Protein AF-A0A448MLQ8-F1 (afdb_monomer)

Nearest PDB structures (foldseek):
  1ut7-assembly1_A  TM=3.593E-01  e=8.955E+00  Arabidopsis thaliana

pLDDT: mean 93.34, std 4.66, range [76.31, 97.5]

Secondary structure (DSSP, 8-state):
-TTT--TT--------GGGHHHHHHHHHHTT----------PPPTT--S----

Sequence (53 aa):
MYRTFNCGVGMVIALPQNQVETALALLKQAGENAWLIGHIEQATDGEEQVVIQ

Radius of gyration: 13.45 Å; Cα contacts (8 Å, |Δi|>4): 13; chains: 1; bounding box: 24×29×34 Å

Structure (mmCIF, N/CA/C/O backbone):
data_AF-A0A448MLQ8-F1
#
_entry.id   AF-A0A448MLQ8-F1
#
loop_
_atom_site.group_PDB
_atom_site.id
_atom_site.type_symbol
_atom_site.label_atom_id
_atom_site.label_alt_id
_atom_site.label_comp_id
_atom_site.label_asym_id
_atom_site.label_entity_id
_atom_site.label_seq_id
_atom_site.pdbx_PDB_ins_code
_atom_site.Cartn_x
_atom_site.Cartn_y
_atom_site.Cartn_z
_atom_site.occupancy
_atom_site.B_iso_or_equiv
_atom_site.auth_seq_id
_atom_site.auth_comp_id
_atom_site.auth_asym_id
_atom_site.auth_atom_id
_atom_site.pdbx_PDB_model_num
ATOM 1 N N . MET A 1 1 ? -8.240 16.205 4.531 1.00 76.56 1 MET A N 1
ATOM 2 C CA . MET A 1 1 ? -7.419 15.791 3.370 1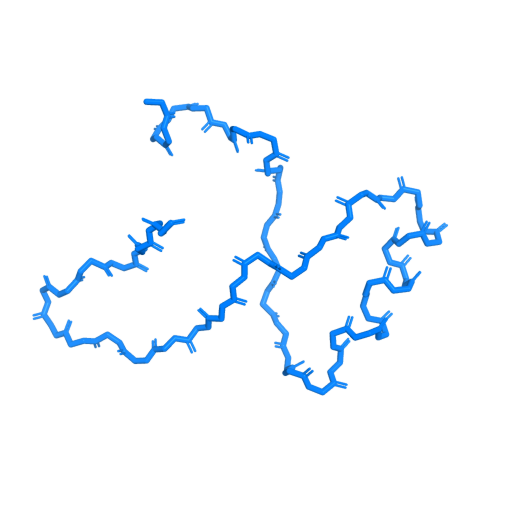.00 76.56 1 MET A CA 1
ATOM 3 C C . MET A 1 1 ? -7.493 14.285 3.144 1.00 76.56 1 MET A C 1
ATOM 5 O O . MET A 1 1 ? -8.044 13.907 2.128 1.00 76.56 1 MET A O 1
ATOM 9 N N . TYR A 1 2 ? -7.085 13.436 4.097 1.00 83.88 2 TYR A N 1
ATOM 10 C CA . TYR A 1 2 ? -7.083 11.961 3.956 1.00 83.88 2 TYR A CA 1
ATOM 11 C C . TYR A 1 2 ? -8.445 11.272 3.750 1.00 83.88 2 TYR A C 1
ATOM 13 O O . TYR A 1 2 ? -8.495 10.095 3.424 1.00 83.88 2 TYR A O 1
ATOM 21 N N . ARG A 1 3 ? -9.558 11.990 3.940 1.00 85.31 3 ARG A N 1
ATOM 22 C CA . ARG A 1 3 ? -10.923 11.488 3.694 1.00 85.31 3 ARG A CA 1
ATOM 23 C C . ARG A 1 3 ? -11.536 12.028 2.392 1.00 85.31 3 ARG A C 1
ATOM 25 O O . ARG A 1 3 ? -12.725 11.855 2.160 1.00 85.31 3 ARG A O 1
ATOM 32 N N . THR A 1 4 ? -10.753 12.742 1.580 1.00 87.88 4 THR A N 1
ATOM 33 C CA . THR A 1 4 ? -11.237 13.433 0.365 1.00 87.88 4 THR A CA 1
ATOM 34 C C . THR A 1 4 ? -10.246 13.323 -0.792 1.00 87.88 4 THR A C 1
ATOM 36 O O . THR A 1 4 ? -10.652 13.126 -1.930 1.00 87.88 4 THR A O 1
ATOM 39 N N . PHE A 1 5 ? -8.949 13.426 -0.504 1.00 93.19 5 PHE A N 1
ATOM 40 C CA . PHE A 1 5 ? -7.864 13.247 -1.460 1.00 93.19 5 PHE A CA 1
ATOM 41 C C . PHE A 1 5 ? -7.134 11.939 -1.175 1.00 93.19 5 PHE A C 1
ATOM 43 O O . PHE A 1 5 ? -6.989 11.541 -0.022 1.00 93.19 5 PHE A O 1
ATOM 50 N N . ASN A 1 6 ? -6.628 11.313 -2.233 1.00 90.31 6 ASN A N 1
ATOM 51 C CA . ASN A 1 6 ? -5.853 10.076 -2.146 1.00 90.31 6 ASN A C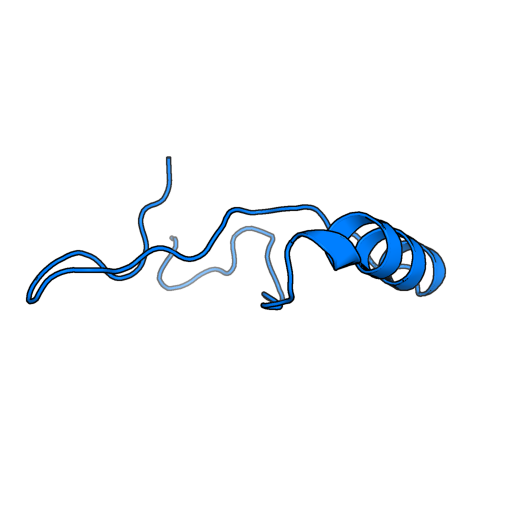A 1
ATOM 52 C C . ASN A 1 6 ? -4.411 10.285 -1.641 1.00 90.31 6 ASN A C 1
ATOM 54 O O . ASN A 1 6 ? -3.718 9.319 -1.343 1.00 90.31 6 ASN A O 1
ATOM 58 N N . CYS A 1 7 ? -3.952 11.539 -1.562 1.00 91.62 7 CYS A N 1
ATOM 59 C CA . CYS A 1 7 ? -2.622 11.919 -1.084 1.00 91.62 7 CYS A CA 1
ATOM 60 C C . CYS A 1 7 ? -1.466 11.134 -1.743 1.00 91.62 7 CYS A C 1
ATOM 62 O O . CYS A 1 7 ? -0.464 10.855 -1.092 1.00 91.62 7 CYS A O 1
ATOM 64 N N . GLY A 1 8 ? -1.594 10.784 -3.029 1.00 91.75 8 GLY A N 1
ATOM 65 C CA . GLY A 1 8 ? -0.560 10.054 -3.776 1.00 91.75 8 GLY A CA 1
ATOM 66 C C . GLY A 1 8 ? -0.683 8.528 -3.738 1.00 91.75 8 GLY A C 1
ATOM 67 O O . GLY A 1 8 ? 0.109 7.854 -4.388 1.00 91.75 8 GLY A O 1
ATOM 68 N N . VAL A 1 9 ? -1.687 7.974 -3.048 1.00 93.38 9 VAL A N 1
ATOM 69 C CA . VAL A 1 9 ? -1.961 6.528 -3.001 1.00 93.38 9 VAL A CA 1
ATOM 70 C C . VAL A 1 9 ? -3.240 6.220 -3.776 1.00 93.38 9 VAL A C 1
ATOM 72 O O . VAL A 1 9 ? -4.344 6.352 -3.258 1.00 93.38 9 VAL A O 1
ATOM 75 N N . GLY A 1 10 ? -3.106 5.825 -5.043 1.00 94.06 10 GLY A N 1
ATOM 76 C CA . GLY A 1 10 ? -4.258 5.511 -5.901 1.00 94.06 10 GLY A CA 1
ATOM 77 C C . GLY A 1 10 ? -4.910 4.154 -5.614 1.00 94.06 10 GLY A C 1
ATOM 78 O O . GLY A 1 10 ? -6.094 3.976 -5.890 1.00 94.06 10 GLY A O 1
ATOM 79 N N . MET A 1 11 ? -4.147 3.205 -5.065 1.00 95.75 11 MET A N 1
ATOM 80 C CA . MET A 1 11 ? -4.578 1.830 -4.813 1.00 95.75 11 MET A CA 1
ATOM 81 C C . MET A 1 11 ? -3.807 1.233 -3.630 1.00 95.75 11 MET A C 1
ATOM 83 O O . MET A 1 11 ? -2.626 1.525 -3.453 1.00 95.75 11 MET A O 1
ATOM 87 N N . VAL A 1 12 ? -4.469 0.375 -2.847 1.00 95.50 12 VAL A N 1
ATOM 88 C CA . VAL A 1 12 ? -3.860 -0.415 -1.765 1.00 95.50 12 VAL A CA 1
ATOM 89 C C . VAL A 1 12 ? -4.129 -1.892 -2.034 1.00 95.50 12 VAL A C 1
ATOM 91 O O . VAL A 1 12 ? -5.253 -2.265 -2.365 1.00 95.50 12 VAL A O 1
ATOM 94 N N . ILE A 1 13 ? -3.098 -2.727 -1.901 1.00 96.06 13 ILE A N 1
ATOM 95 C CA . ILE A 1 13 ? -3.163 -4.170 -2.152 1.00 96.06 13 ILE A CA 1
ATOM 96 C C . ILE A 1 13 ? -2.722 -4.900 -0.882 1.00 96.06 13 ILE A C 1
ATOM 98 O O . ILE A 1 13 ? -1.646 -4.625 -0.354 1.00 96.06 13 ILE A O 1
ATOM 102 N N . ALA A 1 14 ? -3.537 -5.845 -0.412 1.00 97.00 14 ALA A N 1
ATOM 103 C CA . ALA A 1 14 ? -3.191 -6.735 0.691 1.00 97.00 14 ALA A CA 1
ATOM 104 C C . ALA A 1 14 ? -2.655 -8.065 0.143 1.00 97.00 14 ALA A C 1
ATOM 106 O O . ALA A 1 14 ? -3.294 -8.696 -0.700 1.00 97.00 14 ALA A O 1
ATOM 107 N N . LEU A 1 15 ? -1.488 -8.494 0.624 1.00 96.62 15 LEU A N 1
ATOM 108 C CA . LEU A 1 15 ? -0.851 -9.755 0.239 1.00 96.62 15 LEU A CA 1
ATOM 109 C C . LEU A 1 15 ? -0.029 -10.343 1.401 1.00 96.62 15 LEU A C 1
ATOM 111 O O . LEU A 1 15 ? 0.297 -9.617 2.343 1.00 96.62 15 LEU A O 1
ATOM 115 N N . PRO A 1 16 ? 0.331 -11.640 1.354 1.00 97.19 16 PRO A N 1
ATOM 116 C CA . PRO A 1 16 ? 1.226 -12.243 2.337 1.00 97.19 16 PRO A CA 1
ATOM 1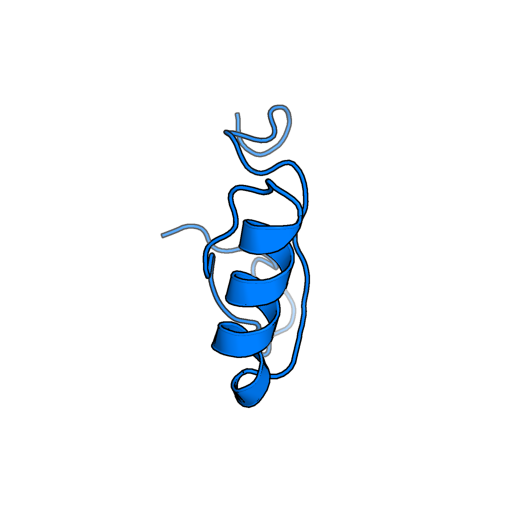17 C C . PRO A 1 16 ? 2.582 -11.528 2.413 1.00 97.19 16 PRO A C 1
ATOM 119 O O . PRO A 1 16 ? 3.178 -11.201 1.388 1.00 97.19 16 PRO A O 1
ATOM 122 N N . GLN A 1 17 ? 3.119 -11.351 3.624 1.00 95.44 17 GLN A N 1
ATOM 123 C CA . GLN A 1 17 ? 4.373 -10.615 3.846 1.00 95.44 17 GLN A CA 1
ATOM 124 C C . GLN A 1 17 ? 5.566 -11.196 3.066 1.00 95.44 17 GLN A C 1
ATOM 126 O O . GLN A 1 17 ? 6.437 -10.459 2.611 1.00 95.44 17 GLN A O 1
ATOM 131 N N . ASN A 1 18 ? 5.590 -12.513 2.855 1.00 96.94 18 ASN A N 1
ATOM 132 C CA . ASN A 1 18 ? 6.650 -13.188 2.104 1.00 96.94 18 ASN A CA 1
ATOM 133 C C . ASN A 1 18 ? 6.593 -12.957 0.581 1.00 96.94 18 ASN A C 1
ATOM 135 O O . ASN A 1 18 ? 7.510 -13.377 -0.117 1.00 96.94 18 ASN A O 1
ATOM 139 N N . GLN A 1 19 ? 5.548 -12.311 0.057 1.00 97.31 19 GLN A N 1
ATOM 140 C CA . GLN A 1 19 ? 5.398 -12.006 -1.371 1.00 97.31 19 GLN A CA 1
ATOM 141 C C . GLN A 1 19 ? 5.655 -10.528 -1.704 1.00 97.31 19 GLN A C 1
ATOM 143 O O . GLN A 1 19 ? 5.560 -10.145 -2.871 1.00 97.31 19 GLN A O 1
ATOM 148 N N . VAL A 1 20 ? 6.003 -9.694 -0.714 1.00 96.75 20 VAL A N 1
ATOM 149 C CA . VAL A 1 20 ? 6.184 -8.240 -0.890 1.00 96.75 20 VAL A CA 1
ATOM 150 C C . VAL A 1 20 ? 7.212 -7.920 -1.973 1.00 96.75 20 VAL A C 1
ATOM 152 O O . VAL A 1 20 ? 6.914 -7.155 -2.885 1.00 96.75 20 VAL A O 1
ATOM 155 N N . GLU A 1 21 ? 8.394 -8.534 -1.935 1.00 96.62 21 GLU A N 1
ATOM 156 C CA . GLU A 1 21 ? 9.453 -8.248 -2.913 1.00 96.62 21 GLU A CA 1
ATOM 157 C C . GLU A 1 21 ? 9.050 -8.637 -4.340 1.00 96.62 21 GLU A C 1
ATOM 159 O O . GLU A 1 21 ? 9.276 -7.879 -5.285 1.00 96.62 21 GLU A O 1
ATOM 164 N N . THR A 1 22 ? 8.400 -9.793 -4.499 1.00 97.31 22 THR A N 1
ATOM 165 C CA . THR A 1 22 ? 7.894 -10.256 -5.796 1.00 97.31 22 THR A CA 1
ATOM 166 C C . THR A 1 22 ? 6.824 -9.314 -6.342 1.00 97.31 22 THR A C 1
ATOM 168 O O . THR A 1 22 ? 6.874 -8.948 -7.516 1.00 97.31 22 THR A O 1
ATOM 171 N N . ALA A 1 23 ? 5.887 -8.879 -5.496 1.00 97.31 23 ALA A N 1
ATOM 172 C CA . ALA A 1 23 ? 4.835 -7.945 -5.882 1.00 97.31 23 ALA A CA 1
ATOM 173 C C . ALA A 1 23 ? 5.407 -6.579 -6.288 1.00 97.31 23 ALA A C 1
ATOM 175 O O . ALA A 1 23 ? 5.043 -6.050 -7.337 1.00 97.31 23 ALA A O 1
ATOM 176 N N . LEU A 1 24 ? 6.352 -6.033 -5.515 1.00 96.88 24 LEU A N 1
ATOM 177 C CA . LEU A 1 24 ? 7.013 -4.765 -5.835 1.00 96.88 24 LEU A CA 1
ATOM 178 C C . LEU A 1 24 ? 7.797 -4.843 -7.150 1.00 96.88 24 LEU A C 1
ATOM 180 O O . LEU A 1 24 ? 7.735 -3.914 -7.956 1.00 96.88 24 LEU A O 1
ATOM 184 N N . ALA A 1 25 ? 8.500 -5.951 -7.401 1.00 97.31 25 ALA A N 1
ATOM 185 C CA . ALA A 1 25 ? 9.217 -6.158 -8.656 1.00 97.31 25 ALA A CA 1
ATOM 186 C C . ALA A 1 25 ? 8.262 -6.200 -9.859 1.00 97.31 25 ALA A C 1
ATOM 188 O O . ALA A 1 25 ? 8.535 -5.557 -10.874 1.00 97.31 25 ALA A O 1
ATOM 189 N N . LEU A 1 26 ? 7.134 -6.905 -9.736 1.00 97.50 26 LEU A N 1
ATOM 190 C CA . LEU A 1 26 ? 6.120 -6.999 -10.787 1.00 97.50 26 LEU A CA 1
ATOM 191 C C . LEU A 1 26 ? 5.465 -5.642 -11.072 1.00 97.50 26 LEU A C 1
ATOM 193 O O . LEU A 1 26 ? 5.360 -5.244 -12.230 1.00 97.50 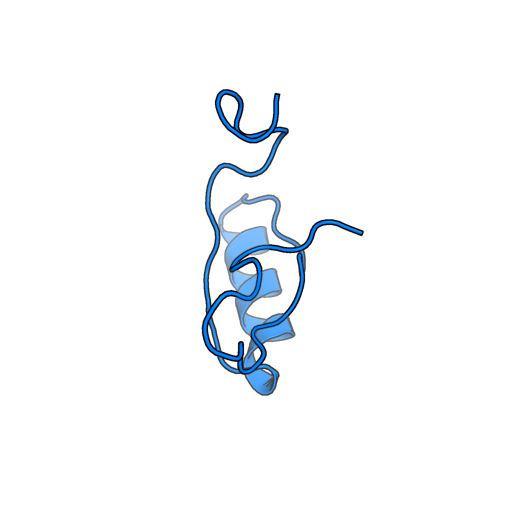26 LEU A O 1
ATOM 197 N N . LEU A 1 27 ? 5.084 -4.903 -10.029 1.00 96.56 27 LEU A N 1
ATOM 198 C CA . LEU A 1 27 ? 4.489 -3.571 -10.167 1.00 96.56 27 LEU A CA 1
ATOM 199 C C . LEU A 1 27 ? 5.471 -2.592 -10.819 1.00 96.56 27 LEU A C 1
ATOM 201 O O . LEU A 1 27 ? 5.113 -1.891 -11.763 1.00 96.56 27 LEU A O 1
ATOM 205 N N . LYS A 1 28 ? 6.744 -2.622 -10.413 1.00 96.31 28 LYS A N 1
ATOM 206 C CA . LYS A 1 28 ? 7.790 -1.808 -11.042 1.00 96.31 28 LYS A CA 1
ATOM 207 C C . LYS A 1 28 ? 7.991 -2.157 -12.519 1.00 96.31 28 LYS A C 1
ATOM 209 O O . LYS A 1 28 ? 8.185 -1.256 -13.331 1.00 96.31 28 LYS A O 1
ATOM 214 N N . GLN A 1 29 ? 7.947 -3.440 -12.885 1.00 97.31 29 GLN A N 1
ATOM 215 C CA . GLN A 1 29 ? 8.022 -3.871 -14.288 1.00 97.31 29 GLN A CA 1
ATOM 216 C C . GLN A 1 29 ? 6.811 -3.409 -15.105 1.00 97.31 29 GLN A C 1
ATOM 218 O O . GLN A 1 29 ? 6.966 -3.080 -16.278 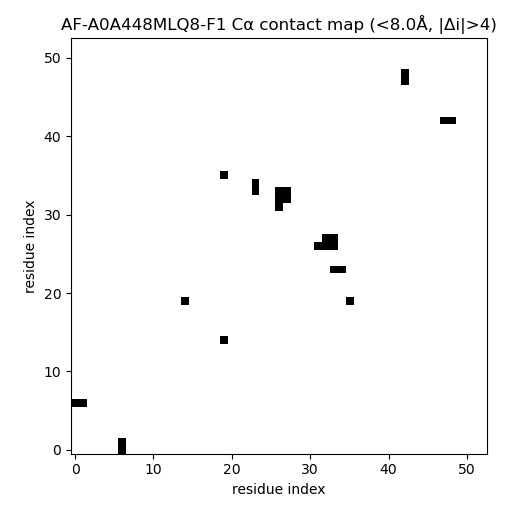1.00 97.31 29 GLN A O 1
ATOM 223 N N . ALA A 1 30 ? 5.633 -3.336 -14.486 1.00 96.56 30 ALA A N 1
ATOM 224 C CA . ALA A 1 30 ? 4.426 -2.791 -15.100 1.00 96.56 30 ALA A CA 1
ATOM 225 C C . ALA A 1 30 ? 4.442 -1.252 -15.238 1.00 96.56 30 ALA A C 1
ATOM 227 O O . ALA A 1 30 ? 3.533 -0.691 -15.841 1.00 96.56 30 ALA A O 1
ATOM 228 N N . GLY A 1 31 ? 5.475 -0.571 -14.725 1.00 96.25 31 GLY A N 1
ATOM 229 C CA . GLY A 1 31 ? 5.595 0.889 -14.754 1.00 96.25 31 GLY A CA 1
ATOM 230 C C . GLY A 1 31 ? 4.924 1.597 -13.575 1.00 96.25 31 GLY A C 1
ATOM 231 O O . GLY A 1 31 ? 4.856 2.824 -13.567 1.00 96.25 31 GLY A O 1
ATOM 232 N N . GLU A 1 32 ? 4.463 0.847 -12.575 1.00 96.31 32 GLU A N 1
ATOM 233 C CA 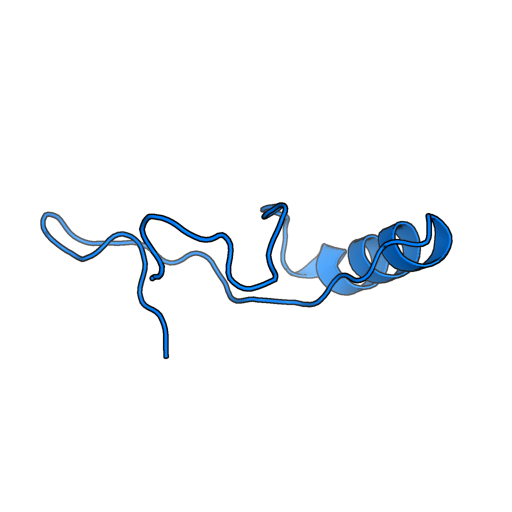. GLU A 1 32 ? 3.815 1.393 -11.386 1.00 96.31 32 GLU A CA 1
ATOM 234 C C . GLU A 1 32 ? 4.836 1.823 -10.326 1.00 96.31 32 GLU A C 1
ATOM 236 O O . GLU A 1 32 ? 5.907 1.227 -10.166 1.00 96.31 32 GLU A O 1
ATOM 241 N N . ASN A 1 33 ? 4.474 2.844 -9.547 1.00 93.50 33 ASN A N 1
ATOM 242 C CA . ASN A 1 33 ? 5.241 3.281 -8.383 1.00 93.50 33 ASN A CA 1
ATOM 243 C C . ASN A 1 33 ? 4.609 2.724 -7.099 1.00 93.50 33 ASN A C 1
ATOM 245 O O . ASN A 1 33 ? 3.691 3.325 -6.544 1.00 93.50 33 ASN A O 1
ATOM 249 N N . ALA A 1 34 ? 5.095 1.566 -6.649 1.00 96.25 34 ALA A N 1
ATOM 250 C CA . ALA A 1 34 ? 4.588 0.866 -5.472 1.00 96.25 34 ALA A CA 1
ATOM 251 C C . ALA A 1 34 ? 5.634 0.794 -4.351 1.00 96.25 34 ALA A C 1
ATOM 253 O O . ALA A 1 34 ? 6.830 0.638 -4.604 1.00 96.25 34 ALA A O 1
ATOM 254 N N . TRP A 1 35 ? 5.170 0.858 -3.103 1.00 95.44 35 TRP A N 1
ATOM 255 C CA . TRP A 1 35 ? 5.982 0.679 -1.900 1.00 95.44 35 TRP A CA 1
ATOM 256 C C . TRP A 1 35 ? 5.167 -0.015 -0.804 1.00 95.44 35 TRP A C 1
ATOM 258 O O . TRP A 1 35 ? 3.936 -0.050 -0.852 1.00 95.44 35 TRP A O 1
ATOM 268 N N . LEU A 1 36 ? 5.853 -0.574 0.196 1.00 95.75 36 LEU A N 1
ATOM 269 C CA . LEU A 1 36 ? 5.192 -1.109 1.382 1.00 95.75 36 LEU A CA 1
ATOM 270 C C . LEU A 1 36 ? 4.682 0.056 2.240 1.00 95.75 36 LEU A C 1
ATOM 272 O O . LEU A 1 36 ? 5.477 0.769 2.846 1.00 95.75 36 LEU A O 1
ATOM 276 N N . ILE A 1 37 ? 3.363 0.254 2.264 1.00 94.75 37 ILE A N 1
ATOM 277 C CA . ILE A 1 37 ? 2.726 1.356 3.001 1.00 94.75 37 ILE A CA 1
ATOM 278 C C . ILE A 1 37 ? 2.470 1.030 4.481 1.00 94.75 37 ILE A C 1
ATOM 280 O O . ILE A 1 37 ? 2.357 1.940 5.29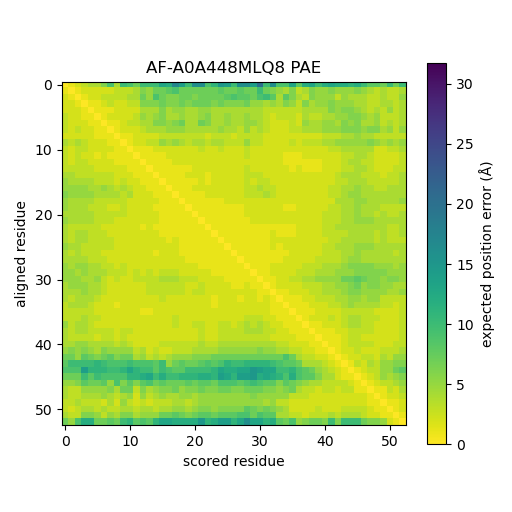3 1.00 94.75 37 ILE A O 1
ATOM 284 N N . GLY A 1 38 ? 2.387 -0.256 4.832 1.00 95.19 38 GLY A N 1
ATOM 285 C CA . GLY A 1 38 ? 2.105 -0.716 6.190 1.00 95.19 38 GLY A CA 1
ATOM 286 C C . GLY A 1 38 ? 1.743 -2.199 6.226 1.00 95.19 38 GLY A C 1
ATOM 287 O O . GLY A 1 38 ? 2.039 -2.946 5.290 1.00 95.19 38 GLY A O 1
ATOM 288 N N . HIS A 1 39 ? 1.080 -2.615 7.299 1.00 95.12 39 HIS A N 1
ATOM 289 C CA . HIS A 1 39 ? 0.643 -3.989 7.539 1.00 95.12 39 HIS A CA 1
ATOM 290 C C . HIS A 1 39 ? -0.758 -4.020 8.160 1.00 95.12 39 HIS A C 1
ATOM 292 O O . HIS A 1 39 ? -1.282 -2.999 8.595 1.00 95.12 39 HIS A O 1
ATOM 298 N N . ILE A 1 40 ? -1.382 -5.199 8.153 1.00 94.69 40 ILE A N 1
ATOM 299 C CA . ILE A 1 40 ? -2.708 -5.425 8.741 1.00 94.69 40 ILE A CA 1
ATOM 300 C C . ILE A 1 40 ? -2.520 -6.060 10.119 1.00 94.69 40 ILE A C 1
ATOM 302 O O . ILE A 1 40 ? -1.812 -7.060 10.244 1.00 94.69 40 ILE A O 1
ATOM 306 N N . GLU A 1 41 ? -3.189 -5.507 11.126 1.00 93.69 41 GLU A N 1
ATOM 307 C CA . GLU A 1 41 ? -3.234 -6.033 12.492 1.00 93.69 41 GLU A CA 1
ATOM 308 C C . GLU A 1 41 ? -4.675 -6.340 12.910 1.00 93.69 41 GLU A C 1
ATOM 310 O O . GLU A 1 41 ? -5.635 -5.929 12.254 1.00 93.69 41 GLU A O 1
ATOM 315 N N . GLN A 1 42 ? -4.832 -7.097 13.998 1.00 94.25 42 GLN A N 1
ATOM 316 C CA . GLN A 1 42 ? -6.142 -7.248 14.627 1.00 94.25 42 GLN A CA 1
ATOM 317 C C . GLN A 1 42 ? -6.529 -5.931 15.298 1.00 94.25 42 GLN A C 1
ATOM 319 O O . GLN A 1 42 ? -5.761 -5.411 16.101 1.00 94.25 42 GLN A O 1
ATOM 324 N N . ALA A 1 43 ? -7.730 -5.442 14.997 1.00 93.31 43 ALA A N 1
ATOM 325 C CA . ALA A 1 43 ? -8.350 -4.334 15.711 1.00 93.31 43 ALA A CA 1
ATOM 326 C C . ALA A 1 43 ? -9.342 -4.876 16.749 1.00 93.31 43 ALA A C 1
ATOM 328 O O . ALA A 1 43 ? -10.058 -5.846 16.475 1.00 93.31 43 ALA A O 1
ATOM 329 N N . THR A 1 44 ? -9.400 -4.253 17.924 1.00 93.62 44 THR A N 1
ATOM 330 C CA . THR A 1 44 ? -10.466 -4.503 18.906 1.00 93.62 44 THR A CA 1
ATOM 331 C C . THR A 1 44 ? -11.716 -3.670 18.596 1.00 93.62 44 THR A C 1
ATOM 333 O O . THR A 1 44 ? -11.686 -2.735 17.791 1.00 93.62 44 THR A O 1
ATOM 336 N N . ASP A 1 45 ? -12.857 -4.025 19.196 1.00 91.31 45 ASP A N 1
ATOM 337 C CA . ASP A 1 45 ? -14.114 -3.312 18.954 1.00 91.31 45 ASP A CA 1
ATOM 338 C C . ASP A 1 45 ? -14.008 -1.835 19.363 1.00 91.31 45 ASP A C 1
ATOM 340 O O . ASP A 1 45 ? -13.748 -1.500 20.519 1.00 91.31 45 ASP A O 1
ATOM 344 N N . GLY A 1 46 ? -14.265 -0.946 18.402 1.00 88.94 46 GLY A N 1
ATOM 345 C CA . GLY A 1 46 ? -14.195 0.504 18.592 1.00 88.94 46 GLY A CA 1
ATOM 346 C C . GLY A 1 46 ? -12.829 1.126 18.298 1.00 88.94 46 GLY A C 1
ATOM 347 O O . GLY A 1 46 ? -12.716 2.350 18.362 1.00 88.94 46 GLY A O 1
ATOM 348 N N . GLU A 1 47 ? -11.816 0.334 17.937 1.00 90.56 47 GLU A N 1
ATOM 349 C CA . GLU A 1 47 ? -10.536 0.865 17.466 1.00 90.56 47 GLU A CA 1
ATOM 350 C C . GLU A 1 47 ? -10.625 1.422 16.041 1.00 90.56 47 GLU A C 1
ATOM 352 O O . GLU A 1 47 ? -11.385 0.955 15.180 1.00 90.56 47 GLU A O 1
ATOM 357 N N . GLU A 1 48 ? -9.805 2.444 15.794 1.00 89.44 48 GLU A N 1
ATOM 358 C CA . GLU A 1 48 ? -9.657 3.047 14.476 1.00 89.44 48 GLU A CA 1
ATOM 359 C C . GLU A 1 48 ? -9.142 2.004 13.481 1.00 89.44 48 GLU A C 1
ATOM 361 O O . GLU A 1 48 ? -8.073 1.423 13.644 1.00 89.44 48 GLU A O 1
ATOM 366 N N . GLN A 1 49 ? -9.900 1.797 12.406 1.00 91.56 49 GLN A N 1
ATOM 367 C CA . GLN A 1 49 ? -9.580 0.798 11.381 1.00 91.56 49 GLN A CA 1
ATOM 368 C C . GLN A 1 49 ? -8.345 1.168 10.548 1.00 91.56 49 GLN A C 1
ATOM 370 O O . GLN A 1 49 ? -7.790 0.329 9.842 1.00 91.56 49 GLN A O 1
ATOM 375 N N . VAL A 1 50 ? -7.940 2.441 10.581 1.00 90.38 50 VAL A N 1
ATOM 376 C CA . VAL A 1 50 ? -6.772 2.957 9.868 1.00 90.38 50 VAL A CA 1
ATOM 377 C C . VAL A 1 50 ? -6.042 3.936 10.776 1.00 90.38 50 VAL A C 1
ATOM 379 O O . VAL A 1 50 ? -6.586 4.981 11.136 1.00 90.38 50 VAL A O 1
ATOM 382 N N . VAL A 1 51 ? -4.787 3.626 11.087 1.00 90.38 51 VAL A N 1
ATOM 383 C CA . VAL A 1 51 ? -3.880 4.503 11.830 1.00 90.38 51 VAL A CA 1
ATOM 384 C C . VAL A 1 51 ? -2.775 4.960 10.880 1.00 90.38 51 VAL A C 1
ATOM 386 O O . VAL A 1 51 ? -2.122 4.139 10.243 1.00 90.38 51 VAL A O 1
ATOM 389 N N . ILE A 1 52 ? -2.586 6.276 10.759 1.00 87.69 52 ILE A N 1
ATOM 390 C CA . ILE A 1 52 ? -1.513 6.886 9.960 1.00 87.69 52 ILE A CA 1
ATOM 391 C C . ILE A 1 52 ? -0.486 7.447 10.946 1.00 87.69 52 ILE A C 1
ATOM 393 O O . ILE A 1 52 ? -0.855 8.272 11.785 1.00 87.69 52 ILE A O 1
ATOM 397 N N . GLN A 1 53 ? 0.762 6.983 10.856 1.00 76.31 53 GLN A N 1
ATOM 398 C CA . GLN A 1 53 ? 1.888 7.414 11.695 1.00 76.31 53 GLN A CA 1
ATOM 399 C C . GLN A 1 53 ? 2.857 8.301 10.916 1.00 76.31 53 GLN A C 1
ATOM 401 O O . GLN A 1 53 ? 3.058 8.037 9.708 1.00 76.31 53 GLN A O 1
#

Organism: NCBI:txid758

Solvent-accessible surface area (backbone atoms only — not comparable to full-atom values): 3961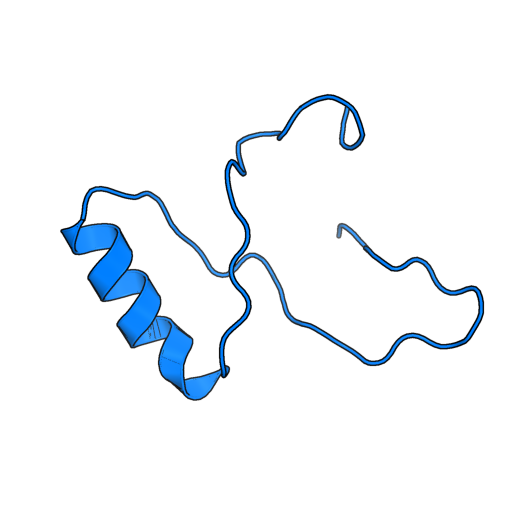 Å² total; per-residue (Å²): 102,87,89,82,45,62,86,89,54,92,76,88,84,89,75,63,80,91,45,48,69,62,50,44,51,52,37,46,72,74,71,44,94,71,77,89,89,77,86,90,76,91,76,61,94,89,56,77,92,73,84,89,131

Mean predicted aligned error: 3.6 Å

InterPro domains:
  IPR004733 Phosphoribosylformylglycinamidine cyclo-ligase [PTHR10520] (1-53)
  IP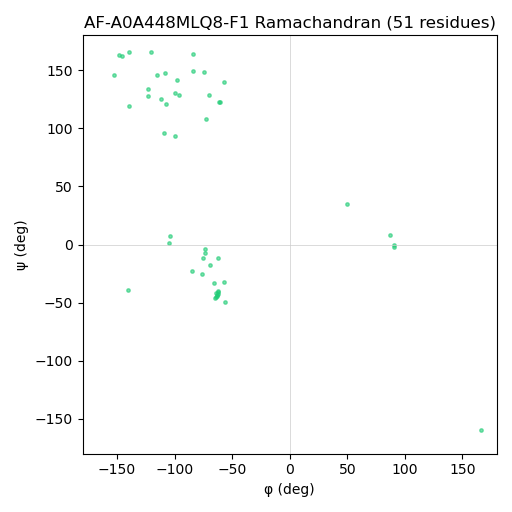R010918 PurM-like, C-terminal domain [PF02769] (1-49)
  IPR036676 PurM-like, C-terminal domain superfamily [G3DSA:3.90.650.10] (1-53)
  IPR036676 PurM-like, C-terminal domain superfamily [SSF56042] (1-50)

Foldseek 3Di:
DVVPDVVPPPDDDDDDPVCQVVVCVVCVVVVHDDDCQDHADDDDPPDDRDDDD